Protein AF-A0A3S4V0B8-F1 (afdb_monomer_lite)

Radius of gyration: 14.08 Å; chains: 1; bounding box: 38×29×30 Å

Secondary structure (DSSP, 8-state):
---TTSSSTTS-PEEEEEESS---HHHHHHHHHHHSTTPEEEEEE--HHHHHHHHHHTS-SEEE-SS-----------

Foldseek 3Di:
DPPPPPVVQPDLEAAEEEEQDPDPVVVVVVVCCVPRPNHHYDYDYDHPVVLLCCVVVVVHPYYHYPDDRPDPPVPDDD

pLDDT: mean 70.2, std 15.17, range [34.28, 86.75]

Organism: Actinomyces viscosus (NCBI:txid1656)

Sequence (78 aa):
MTKARSDVARRIRALRVDTVAPAPLWRLTALMTERFPGQVLTSQMLTDSEVEAGVVDGDLDLGISLRPLPILLSDGER

Structure (mmCIF, N/CA/C/O backbone):
data_AF-A0A3S4V0B8-F1
#
_entry.id   AF-A0A3S4V0B8-F1
#
loop_
_atom_site.group_PDB
_atom_site.id
_atom_site.type_symbol
_atom_site.label_atom_id
_atom_site.label_alt_id
_atom_site.label_comp_id
_atom_site.label_asym_id
_atom_site.label_entity_id
_atom_site.label_seq_id
_atom_site.pdbx_PDB_ins_code
_atom_site.Cartn_x
_atom_site.Cartn_y
_atom_site.Cartn_z
_atom_site.occupancy
_atom_site.B_iso_or_equiv
_atom_site.auth_seq_id
_atom_site.auth_comp_id
_atom_site.auth_asym_id
_atom_site.auth_atom_id
_atom_site.pdbx_PDB_model_num
ATOM 1 N N . MET A 1 1 ? -27.509 -7.582 -4.876 1.00 38.38 1 MET A N 1
ATOM 2 C CA . MET A 1 1 ? -26.267 -8.370 -4.695 1.00 38.38 1 MET A CA 1
ATOM 3 C C . MET A 1 1 ? -25.272 -7.516 -3.920 1.00 38.38 1 MET A C 1
ATOM 5 O O . MET A 1 1 ? -24.545 -6.740 -4.515 1.00 38.38 1 MET A O 1
ATOM 9 N N . THR A 1 2 ? -25.290 -7.587 -2.587 1.00 39.97 2 THR A N 1
ATOM 10 C CA . THR A 1 2 ? -24.492 -6.691 -1.720 1.00 39.97 2 THR A CA 1
ATOM 11 C C . THR A 1 2 ? -23.851 -7.487 -0.585 1.00 39.97 2 THR A C 1
ATOM 13 O O . THR A 1 2 ? -23.897 -7.082 0.568 1.00 39.97 2 THR A O 1
ATOM 16 N N . LYS A 1 3 ? -23.324 -8.683 -0.881 1.00 34.28 3 LYS A N 1
ATOM 17 C CA . LYS A 1 3 ? -22.733 -9.563 0.144 1.00 34.28 3 LYS A CA 1
ATOM 18 C C . LYS A 1 3 ? -21.200 -9.595 0.122 1.00 34.28 3 LYS A C 1
ATOM 20 O O . LYS A 1 3 ? -20.599 -9.990 1.106 1.00 34.28 3 LYS A O 1
ATOM 25 N N . ALA A 1 4 ? -20.562 -9.071 -0.926 1.00 41.84 4 ALA A N 1
ATOM 26 C CA . ALA A 1 4 ? -19.099 -9.056 -1.044 1.00 41.84 4 ALA A CA 1
ATOM 27 C C . ALA A 1 4 ? -18.396 -7.954 -0.219 1.00 41.84 4 ALA A C 1
ATOM 29 O O . ALA A 1 4 ? -17.178 -7.966 -0.091 1.00 41.84 4 ALA A O 1
ATOM 30 N N . ARG A 1 5 ? -19.136 -6.990 0.353 1.00 45.31 5 ARG A N 1
ATOM 31 C CA . ARG A 1 5 ? -18.546 -5.829 1.053 1.00 45.31 5 ARG A CA 1
ATOM 32 C C . ARG A 1 5 ? -18.506 -5.969 2.580 1.00 45.31 5 ARG A C 1
ATOM 34 O O . ARG A 1 5 ? -17.793 -5.219 3.239 1.00 45.31 5 ARG A O 1
ATOM 41 N N . SER A 1 6 ? -19.261 -6.910 3.148 1.00 43.31 6 SER A N 1
ATOM 42 C CA . SER A 1 6 ? -19.476 -6.987 4.600 1.00 43.31 6 SER A CA 1
ATOM 43 C C . SER A 1 6 ? -18.442 -7.834 5.348 1.00 43.31 6 SER A C 1
ATOM 45 O O . SER A 1 6 ? -18.233 -7.595 6.533 1.00 43.31 6 SER A O 1
ATOM 47 N N . ASP A 1 7 ? -17.728 -8.739 4.674 1.00 45.31 7 ASP A N 1
ATOM 48 C CA . ASP A 1 7 ? -16.704 -9.574 5.327 1.00 45.31 7 ASP A CA 1
ATOM 49 C C . ASP A 1 7 ? -15.315 -8.915 5.396 1.00 45.31 7 ASP A C 1
ATOM 51 O O . ASP A 1 7 ? -14.422 -9.386 6.104 1.00 45.31 7 ASP A O 1
ATOM 55 N N . VAL A 1 8 ? -15.126 -7.773 4.728 1.00 49.53 8 VAL A N 1
ATOM 56 C CA . VAL A 1 8 ? -13.877 -6.991 4.784 1.00 49.53 8 VAL A CA 1
ATOM 57 C C . VAL A 1 8 ? -13.748 -6.206 6.099 1.00 49.53 8 VAL A C 1
ATOM 59 O O . VAL A 1 8 ? -12.636 -5.929 6.535 1.00 49.53 8 VAL A O 1
ATOM 62 N N . ALA A 1 9 ? -14.855 -5.927 6.794 1.00 47.75 9 ALA A N 1
ATOM 63 C CA . ALA A 1 9 ? -14.916 -4.904 7.842 1.00 47.75 9 ALA A CA 1
ATOM 64 C C . ALA A 1 9 ? -14.547 -5.349 9.275 1.00 47.75 9 ALA A C 1
ATOM 66 O O . ALA A 1 9 ? -14.574 -4.517 10.177 1.00 47.75 9 ALA A O 1
ATOM 67 N N . ARG A 1 10 ? -14.221 -6.626 9.540 1.00 46.44 10 ARG A N 1
ATOM 68 C CA . ARG A 1 10 ? -13.998 -7.099 10.930 1.00 46.44 10 ARG A CA 1
ATOM 69 C C . ARG A 1 10 ? -12.744 -7.938 11.150 1.00 46.44 10 ARG A C 1
ATOM 71 O O . ARG A 1 10 ? -12.739 -8.880 11.935 1.00 46.44 10 ARG A O 1
ATOM 78 N N . ARG A 1 11 ? -11.661 -7.583 10.475 1.00 44.31 11 ARG A N 1
ATOM 79 C CA . ARG A 1 11 ? -10.307 -7.982 10.864 1.00 44.31 11 ARG A CA 1
ATOM 80 C C . ARG A 1 11 ? -9.447 -6.747 10.685 1.00 44.31 11 ARG A C 1
ATOM 82 O O . ARG A 1 11 ? -9.480 -6.155 9.613 1.00 44.31 11 ARG A O 1
ATOM 89 N N . ILE A 1 12 ? -8.722 -6.360 11.729 1.00 53.81 12 ILE A N 1
ATOM 90 C CA . ILE A 1 12 ? -7.581 -5.453 11.606 1.00 53.81 12 ILE A CA 1
ATOM 91 C C . ILE A 1 12 ? -6.639 -6.151 10.619 1.00 53.81 12 ILE A C 1
ATOM 93 O O . ILE A 1 12 ? -5.962 -7.107 10.985 1.00 53.81 12 ILE A O 1
ATOM 97 N N . ARG A 1 13 ? -6.717 -5.797 9.337 1.00 60.91 13 ARG A N 1
ATOM 98 C CA . ARG A 1 13 ? -5.851 -6.341 8.292 1.00 60.91 13 ARG A CA 1
ATOM 99 C C . ARG A 1 13 ? -4.834 -5.266 7.986 1.00 60.91 13 ARG A C 1
ATOM 101 O O . ARG A 1 13 ? -5.214 -4.143 7.664 1.00 60.91 13 ARG A O 1
ATOM 108 N N . ALA A 1 14 ? -3.560 -5.583 8.159 1.00 65.69 14 ALA A N 1
ATOM 109 C CA . ALA A 1 14 ? -2.528 -4.742 7.591 1.00 65.69 14 ALA A CA 1
ATOM 110 C C . ALA A 1 14 ? -2.702 -4.782 6.066 1.00 65.69 14 ALA A C 1
ATOM 112 O O . ALA A 1 14 ? -2.791 -5.870 5.511 1.00 65.69 14 ALA A O 1
ATOM 113 N N . LEU A 1 15 ? -2.831 -3.622 5.425 1.00 67.50 15 LEU A N 1
ATOM 114 C CA . LEU A 1 15 ? -2.795 -3.497 3.975 1.00 67.50 15 LEU A CA 1
ATOM 115 C C . LEU A 1 15 ? -1.326 -3.479 3.565 1.00 67.50 15 LEU A C 1
ATOM 117 O O . LEU A 1 15 ? -0.593 -2.567 3.971 1.00 67.50 15 LEU A O 1
ATOM 121 N N . ARG A 1 16 ? -0.893 -4.469 2.789 1.00 68.62 16 ARG A N 1
ATOM 122 C CA . ARG A 1 16 ? 0.465 -4.495 2.245 1.00 68.62 16 ARG A CA 1
ATOM 123 C C . ARG A 1 16 ? 0.491 -3.843 0.868 1.00 68.62 16 ARG A C 1
ATOM 125 O O . ARG A 1 16 ? -0.179 -4.296 -0.057 1.00 68.62 16 ARG A O 1
ATOM 132 N N . VAL A 1 17 ? 1.246 -2.752 0.767 1.00 75.62 17 VAL A N 1
ATOM 133 C CA . VAL A 1 17 ? 1.380 -1.926 -0.433 1.00 75.62 17 VAL A CA 1
ATOM 134 C C . VAL A 1 17 ? 2.836 -1.880 -0.851 1.00 75.62 17 VAL A C 1
ATOM 136 O O . VAL A 1 17 ? 3.615 -1.129 -0.267 1.00 75.62 17 VAL A O 1
ATOM 139 N N . ASP A 1 18 ? 3.186 -2.601 -1.905 1.00 78.06 18 ASP A N 1
ATOM 140 C CA . ASP A 1 18 ? 4.558 -2.590 -2.399 1.00 78.06 18 ASP A CA 1
ATOM 141 C C . ASP A 1 18 ? 4.670 -1.777 -3.695 1.00 78.06 18 ASP A C 1
ATOM 143 O O . ASP A 1 18 ? 3.747 -1.704 -4.513 1.00 78.06 18 ASP A O 1
ATOM 147 N N . THR A 1 19 ? 5.781 -1.053 -3.829 1.00 69.50 19 THR A N 1
ATOM 148 C CA . THR A 1 19 ? 5.950 -0.007 -4.844 1.00 69.50 19 THR A CA 1
ATOM 149 C C . THR A 1 19 ? 7.309 -0.095 -5.523 1.00 69.50 19 THR A C 1
ATOM 151 O O . THR A 1 19 ? 8.324 -0.315 -4.867 1.00 69.50 19 THR A O 1
ATOM 154 N N . VAL A 1 20 ? 7.336 0.142 -6.835 1.00 64.62 20 VAL A N 1
ATOM 155 C CA . VAL A 1 20 ? 8.565 0.101 -7.655 1.00 64.62 20 VAL A CA 1
ATOM 156 C C . VAL A 1 20 ? 9.311 1.445 -7.708 1.00 64.62 20 VAL A C 1
ATOM 158 O O . VAL A 1 20 ? 10.360 1.582 -8.331 1.00 64.62 20 VAL A O 1
ATOM 161 N N . ALA A 1 21 ? 8.755 2.471 -7.062 1.00 64.69 21 ALA A N 1
ATOM 162 C CA . ALA A 1 21 ? 9.295 3.827 -6.960 1.00 64.69 21 ALA A CA 1
ATOM 163 C C . ALA A 1 21 ? 8.875 4.454 -5.615 1.00 64.69 21 ALA A C 1
ATOM 165 O O . ALA A 1 21 ? 7.996 3.898 -4.949 1.00 64.69 21 ALA A O 1
ATOM 166 N N . PRO A 1 22 ? 9.410 5.617 -5.194 1.00 62.31 22 PRO A N 1
ATOM 167 C CA . PRO A 1 22 ? 8.830 6.397 -4.101 1.00 62.31 22 PRO A CA 1
ATOM 168 C C . PRO A 1 22 ? 7.464 6.953 -4.534 1.00 62.31 22 PRO A C 1
ATOM 170 O O . PRO A 1 22 ? 7.303 8.129 -4.859 1.00 62.31 22 PRO A O 1
ATOM 173 N N . ALA A 1 23 ? 6.462 6.078 -4.580 1.00 64.12 23 ALA A N 1
ATOM 174 C CA . ALA A 1 23 ? 5.075 6.448 -4.755 1.00 64.12 23 ALA A CA 1
ATOM 175 C C . ALA A 1 23 ? 4.669 7.380 -3.605 1.00 64.12 23 ALA A C 1
ATOM 177 O O . ALA A 1 23 ? 5.259 7.312 -2.520 1.00 64.12 23 ALA A O 1
ATOM 178 N N . PRO A 1 24 ? 3.662 8.251 -3.792 1.00 74.12 24 PRO A N 1
ATOM 179 C CA . PRO A 1 24 ? 3.170 9.124 -2.733 1.00 74.12 24 PRO A CA 1
ATOM 180 C C . PRO A 1 24 ? 2.380 8.313 -1.691 1.00 74.12 24 PRO A C 1
ATOM 182 O O . PRO A 1 24 ? 1.181 8.512 -1.501 1.00 74.12 24 PRO A O 1
ATOM 185 N N . LEU A 1 25 ? 3.064 7.400 -0.994 1.00 79.81 25 LEU A N 1
ATOM 186 C CA . LEU A 1 25 ? 2.531 6.560 0.073 1.00 79.81 25 LEU A CA 1
ATOM 187 C C . LEU A 1 25 ? 1.910 7.425 1.164 1.00 79.81 25 LEU A C 1
ATOM 189 O O . LEU A 1 25 ? 0.865 7.074 1.680 1.00 79.81 25 LEU A O 1
ATOM 193 N N . TRP A 1 26 ? 2.467 8.611 1.434 1.00 80.56 26 TRP A N 1
ATOM 194 C CA . TRP A 1 26 ? 1.882 9.589 2.357 1.00 80.56 26 TRP A CA 1
ATOM 195 C C . TRP A 1 26 ? 0.429 9.939 2.005 1.00 80.56 26 TRP A C 1
ATOM 197 O O . TRP A 1 26 ? -0.421 10.033 2.890 1.00 80.56 26 TRP A O 1
ATOM 207 N N . ARG A 1 27 ? 0.124 10.089 0.710 1.00 83.81 27 ARG A N 1
ATOM 208 C CA . ARG A 1 27 ? -1.219 10.425 0.233 1.00 83.81 27 ARG A CA 1
ATOM 209 C C . ARG A 1 27 ? -2.141 9.222 0.351 1.00 83.81 27 ARG A C 1
ATOM 211 O O . ARG A 1 27 ? -3.291 9.375 0.747 1.00 83.81 27 ARG A O 1
ATOM 218 N N . LEU A 1 28 ? -1.634 8.033 0.032 1.00 82.75 28 LEU A N 1
ATOM 219 C CA . LEU A 1 28 ? -2.386 6.793 0.186 1.00 82.75 28 LEU A CA 1
ATOM 220 C C . LEU A 1 28 ? -2.701 6.510 1.661 1.00 82.75 28 LEU A C 1
ATOM 222 O O . LEU A 1 28 ? -3.848 6.239 1.995 1.00 82.75 28 LEU A O 1
ATOM 226 N N . THR A 1 29 ? -1.719 6.649 2.550 1.00 82.38 29 THR A N 1
ATOM 227 C CA . THR A 1 29 ? -1.874 6.492 3.999 1.00 82.38 29 THR A CA 1
ATOM 228 C C . THR A 1 29 ? -2.897 7.473 4.562 1.00 82.38 29 THR A C 1
ATOM 230 O O . THR A 1 29 ? -3.751 7.056 5.344 1.00 82.38 29 THR A O 1
ATOM 233 N N . ALA A 1 30 ? -2.868 8.746 4.145 1.00 84.06 30 ALA A N 1
ATOM 234 C CA . ALA A 1 30 ? -3.868 9.736 4.551 1.00 84.06 30 ALA A CA 1
ATOM 235 C C . ALA A 1 30 ? -5.290 9.304 4.148 1.00 84.06 30 ALA A C 1
ATOM 237 O O . ALA A 1 30 ? -6.165 9.196 5.005 1.00 84.06 30 ALA A O 1
ATOM 238 N N . LEU A 1 31 ? -5.492 8.940 2.875 1.00 84.50 31 LEU A N 1
ATOM 239 C CA . LEU A 1 31 ? -6.788 8.470 2.368 1.00 84.50 31 LEU A CA 1
ATOM 240 C C . LEU A 1 31 ? -7.276 7.198 3.080 1.00 84.50 31 LEU A C 1
ATOM 242 O O . LEU A 1 31 ? -8.462 7.069 3.388 1.00 84.50 31 LEU A O 1
ATOM 246 N N . MET A 1 32 ? -6.372 6.254 3.348 1.00 82.12 32 MET A N 1
ATOM 247 C CA . MET A 1 32 ? -6.706 5.003 4.031 1.00 82.12 32 MET A CA 1
ATOM 248 C C . MET A 1 32 ? -7.083 5.242 5.491 1.00 82.12 32 MET A C 1
ATOM 250 O O . MET A 1 32 ? -8.069 4.681 5.957 1.00 82.12 32 MET A O 1
ATOM 254 N N . THR A 1 33 ? -6.359 6.116 6.191 1.00 80.50 33 THR A N 1
ATOM 255 C CA . THR A 1 33 ? -6.635 6.444 7.599 1.00 80.50 33 THR A CA 1
ATOM 256 C C . THR A 1 33 ? -7.978 7.157 7.753 1.00 80.50 33 THR A C 1
ATOM 258 O O . THR A 1 33 ? -8.724 6.870 8.687 1.00 80.50 33 THR A O 1
ATOM 261 N N . GLU A 1 34 ? -8.322 8.046 6.815 1.00 83.62 34 GLU A N 1
ATOM 262 C CA . GLU A 1 34 ? -9.618 8.733 6.789 1.00 83.62 34 GLU A CA 1
ATOM 263 C C . GLU A 1 34 ? -10.784 7.776 6.513 1.00 83.62 34 GLU A C 1
ATOM 265 O O . GLU A 1 34 ? -11.851 7.897 7.119 1.00 83.62 34 GLU A O 1
ATOM 270 N N . ARG A 1 35 ? -10.610 6.829 5.580 1.00 82.69 35 ARG A N 1
ATOM 271 C CA . ARG A 1 35 ? -11.710 5.973 5.115 1.00 82.69 35 ARG A CA 1
ATOM 272 C C . ARG A 1 35 ? -11.867 4.673 5.902 1.00 82.69 35 ARG A C 1
ATOM 274 O O . ARG A 1 35 ? -12.983 4.155 5.980 1.00 82.69 35 ARG A O 1
ATOM 281 N N . PHE A 1 36 ? -10.778 4.160 6.464 1.00 78.56 36 PHE A N 1
ATOM 282 C CA . PHE A 1 36 ? -10.699 2.872 7.150 1.00 78.56 36 PHE A CA 1
ATOM 283 C C . PHE A 1 36 ? -9.935 3.022 8.476 1.00 78.56 36 PHE A C 1
ATOM 285 O O . PHE A 1 36 ? -8.803 2.548 8.615 1.00 78.56 36 PHE A O 1
ATOM 292 N N . PRO A 1 37 ? -10.539 3.692 9.474 1.00 71.94 37 PRO A N 1
ATOM 293 C CA . PRO A 1 37 ? -9.904 3.863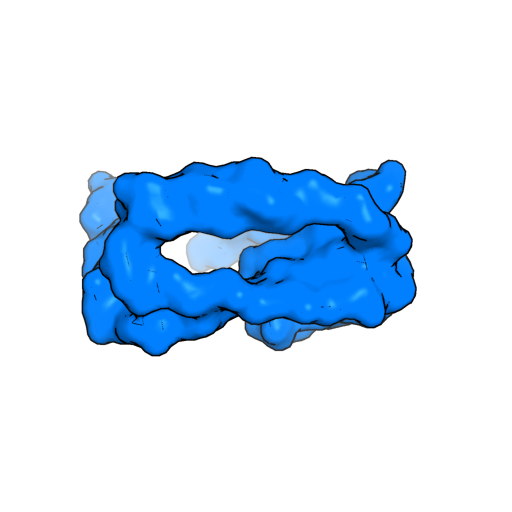 10.773 1.00 71.94 37 PRO A CA 1
ATOM 294 C C . PRO A 1 37 ? -9.596 2.495 11.401 1.00 71.94 37 PRO A C 1
ATOM 296 O O . PRO A 1 37 ? -10.461 1.623 11.476 1.00 71.94 37 PRO A O 1
ATOM 299 N N . GLY A 1 38 ? -8.352 2.308 11.850 1.00 75.50 38 GLY A N 1
ATOM 300 C CA . GLY A 1 38 ? -7.869 1.054 12.447 1.00 75.50 38 GLY A CA 1
ATOM 301 C C . GLY A 1 38 ? -7.176 0.089 11.477 1.00 75.50 38 GLY A C 1
ATOM 302 O O . GLY A 1 38 ? -6.723 -0.970 11.911 1.00 75.50 38 GLY A O 1
ATOM 303 N N . GLN A 1 39 ? -7.060 0.437 10.193 1.00 77.31 39 GLN A N 1
ATOM 304 C CA . GLN A 1 39 ? -6.275 -0.327 9.224 1.00 77.31 39 GLN A CA 1
ATOM 305 C C . GLN A 1 39 ? -4.810 0.139 9.227 1.00 77.31 39 GLN A C 1
ATOM 307 O O . GLN A 1 39 ? -4.533 1.336 9.215 1.00 77.31 39 GLN A O 1
ATOM 312 N N . VAL A 1 40 ? -3.864 -0.804 9.262 1.00 80.38 40 VAL A N 1
ATOM 313 C CA . VAL A 1 40 ? -2.421 -0.502 9.244 1.00 80.38 40 VAL A CA 1
ATOM 314 C C . VAL A 1 40 ? -1.925 -0.596 7.810 1.00 80.38 40 VAL A C 1
ATOM 316 O O . VAL A 1 40 ? -2.124 -1.624 7.180 1.00 80.38 40 VAL A O 1
ATOM 319 N N . LEU A 1 41 ? -1.274 0.442 7.287 1.00 80.00 41 LEU A N 1
ATOM 320 C CA . LEU A 1 41 ? -0.609 0.366 5.987 1.00 80.00 41 LEU A CA 1
ATOM 321 C C . LEU A 1 41 ? 0.855 -0.018 6.196 1.00 80.00 41 LEU A C 1
ATOM 323 O O . LEU A 1 41 ? 1.571 0.623 6.963 1.00 80.00 41 LEU A O 1
ATOM 327 N N . THR A 1 42 ? 1.285 -1.065 5.507 1.00 82.31 42 THR A N 1
ATOM 328 C CA . THR A 1 42 ? 2.684 -1.495 5.444 1.00 82.31 42 THR A CA 1
ATOM 329 C C . THR A 1 42 ? 3.151 -1.394 4.005 1.00 82.31 42 THR A C 1
ATOM 331 O O . THR A 1 42 ? 2.363 -1.639 3.095 1.00 82.31 42 THR A O 1
ATOM 334 N N . SER A 1 43 ? 4.400 -0.993 3.793 1.00 79.94 43 SER A N 1
ATOM 335 C CA . SER A 1 43 ? 4.927 -0.822 2.444 1.00 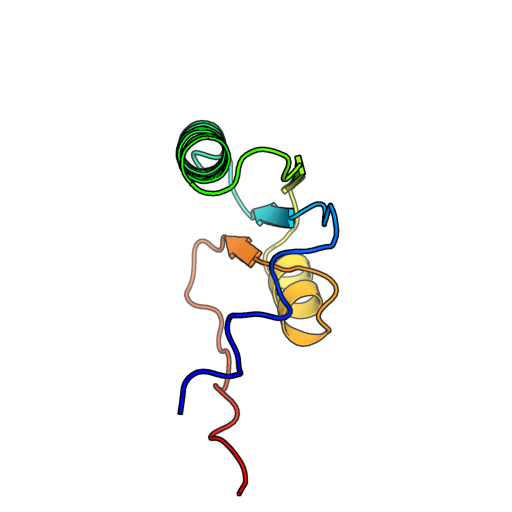79.94 43 SER A CA 1
ATOM 336 C C . SER A 1 43 ? 6.406 -1.119 2.351 1.00 79.94 43 SER A C 1
ATOM 338 O O . SER A 1 43 ? 7.169 -0.718 3.236 1.00 79.94 43 SER A O 1
ATOM 340 N N . GLN A 1 44 ? 6.814 -1.731 1.248 1.00 82.94 44 GLN A N 1
ATOM 341 C CA . GLN A 1 44 ? 8.203 -2.012 0.918 1.00 82.94 44 GLN A CA 1
ATOM 342 C C . GLN A 1 44 ? 8.496 -1.580 -0.526 1.00 82.94 44 GLN A C 1
ATOM 344 O O . GLN A 1 44 ? 7.615 -1.552 -1.388 1.00 82.94 44 GLN A O 1
ATOM 349 N N . MET A 1 45 ? 9.747 -1.196 -0.788 1.00 85.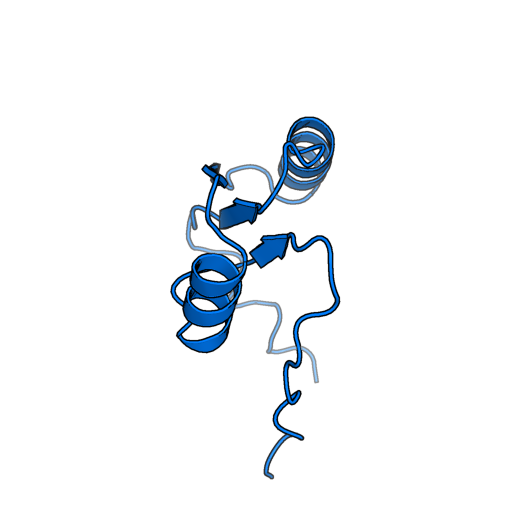81 45 MET A N 1
ATOM 350 C CA . MET A 1 45 ? 10.206 -1.003 -2.163 1.00 85.81 45 MET A CA 1
ATOM 351 C C . MET A 1 45 ? 10.613 -2.354 -2.731 1.00 85.81 45 MET A C 1
ATOM 353 O O . MET A 1 45 ? 11.503 -2.999 -2.178 1.00 85.81 45 MET A O 1
ATOM 357 N N . LEU A 1 46 ? 9.966 -2.749 -3.819 1.00 85.25 46 LEU A N 1
ATOM 358 C CA . LEU A 1 46 ? 10.197 -4.007 -4.520 1.00 85.25 46 LEU A CA 1
ATOM 359 C C . LEU A 1 46 ? 10.504 -3.723 -5.993 1.00 85.25 46 LEU A C 1
ATOM 361 O O . LEU A 1 46 ? 10.193 -2.650 -6.511 1.00 85.25 46 LEU A O 1
ATOM 365 N N . THR A 1 47 ? 11.125 -4.675 -6.678 1.00 86.75 47 THR A N 1
ATOM 366 C CA . THR A 1 47 ? 11.296 -4.611 -8.134 1.00 86.75 47 THR A CA 1
ATOM 367 C C . THR A 1 47 ? 9.965 -4.836 -8.861 1.00 86.75 47 THR A C 1
ATOM 369 O O . THR A 1 47 ? 9.039 -5.416 -8.298 1.00 86.75 47 THR A O 1
ATOM 372 N N . ASP A 1 48 ? 9.867 -4.419 -10.131 1.00 82.88 48 ASP A N 1
ATOM 373 C CA . ASP A 1 48 ? 8.674 -4.647 -10.971 1.00 82.88 48 ASP A CA 1
ATOM 374 C C . ASP A 1 48 ? 8.207 -6.114 -10.931 1.00 82.88 48 ASP A C 1
ATOM 376 O O . ASP A 1 48 ? 7.023 -6.377 -10.732 1.00 82.88 48 ASP A O 1
ATOM 380 N N . SER A 1 49 ? 9.141 -7.062 -11.069 1.00 83.94 49 SER A N 1
ATOM 381 C CA . SER A 1 49 ? 8.843 -8.498 -11.089 1.00 83.94 49 SER A CA 1
ATOM 382 C C . SER A 1 49 ? 8.325 -9.018 -9.747 1.00 83.94 49 SER A C 1
ATOM 384 O O . SER A 1 49 ? 7.465 -9.892 -9.715 1.00 83.94 49 SER A O 1
ATOM 386 N N . GLU A 1 50 ? 8.841 -8.493 -8.634 1.00 86.12 50 GLU A N 1
ATOM 387 C CA . GLU A 1 50 ? 8.399 -8.878 -7.288 1.00 86.12 50 GLU A CA 1
ATOM 388 C C . GLU A 1 50 ? 7.017 -8.302 -6.965 1.00 86.12 50 GLU A C 1
ATOM 390 O O . GLU A 1 50 ? 6.202 -8.981 -6.344 1.00 86.12 50 GLU A O 1
ATOM 395 N N . VAL A 1 51 ? 6.725 -7.077 -7.420 1.00 84.25 51 VAL A N 1
ATOM 396 C CA . VAL A 1 51 ? 5.381 -6.491 -7.309 1.00 84.25 51 VAL A CA 1
ATOM 397 C C . VAL A 1 51 ? 4.376 -7.283 -8.143 1.00 84.25 51 VAL A C 1
ATOM 399 O O . VAL A 1 51 ? 3.279 -7.561 -7.668 1.00 84.25 51 VAL A O 1
ATOM 402 N N . GLU A 1 52 ? 4.738 -7.665 -9.368 1.00 83.62 52 GLU A N 1
ATOM 403 C CA . GLU A 1 52 ? 3.883 -8.484 -10.231 1.00 83.62 52 GLU A CA 1
ATOM 404 C C . GLU A 1 52 ? 3.575 -9.842 -9.598 1.00 83.62 52 GLU A C 1
ATOM 406 O O . GLU A 1 52 ? 2.403 -10.170 -9.412 1.00 83.62 52 GLU A O 1
ATOM 411 N N . ALA A 1 53 ? 4.614 -10.589 -9.214 1.00 83.81 53 ALA A N 1
ATOM 412 C CA . ALA A 1 53 ? 4.463 -11.895 -8.583 1.00 83.81 53 ALA A CA 1
ATOM 413 C C . ALA A 1 53 ? 3.622 -11.798 -7.305 1.00 83.81 53 ALA A C 1
ATOM 415 O O . ALA A 1 53 ? 2.639 -12.514 -7.160 1.00 83.81 53 ALA A O 1
ATOM 416 N N . GLY A 1 54 ? 3.925 -10.837 -6.428 1.00 82.88 54 GLY A N 1
ATOM 417 C CA . GLY A 1 54 ? 3.205 -10.687 -5.170 1.00 82.88 54 GLY A CA 1
ATOM 418 C C . GLY A 1 54 ? 1.722 -10.336 -5.340 1.00 82.88 54 GLY A C 1
ATOM 419 O O . GLY A 1 54 ? 0.895 -10.793 -4.555 1.00 82.88 54 GLY A O 1
ATOM 420 N N . VAL A 1 55 ? 1.351 -9.567 -6.371 1.00 82.19 55 VAL A N 1
ATOM 421 C CA . VAL A 1 55 ? -0.065 -9.291 -6.676 1.00 82.19 55 VAL A CA 1
ATOM 422 C C . VAL A 1 55 ? -0.757 -10.523 -7.268 1.00 82.19 55 VAL A C 1
ATOM 424 O O . VAL A 1 55 ? -1.898 -10.804 -6.905 1.00 82.19 55 VAL A O 1
ATOM 427 N N . VAL A 1 56 ? -0.092 -11.255 -8.167 1.00 82.50 56 VAL A N 1
ATOM 428 C CA . VAL A 1 56 ? -0.644 -12.465 -8.805 1.00 82.50 56 VAL A CA 1
ATOM 429 C C . VAL A 1 56 ? -0.830 -13.598 -7.793 1.00 82.50 56 VAL A C 1
ATOM 431 O O . VAL A 1 56 ? -1.875 -14.247 -7.790 1.00 82.50 56 VAL A O 1
ATOM 434 N N . ASP A 1 57 ? 0.145 -13.792 -6.908 1.00 83.69 57 ASP A N 1
ATOM 435 C CA . ASP A 1 57 ? 0.143 -14.842 -5.885 1.00 83.69 57 ASP A CA 1
ATOM 436 C C . ASP A 1 57 ? -0.756 -14.489 -4.683 1.00 83.69 57 ASP A C 1
ATOM 438 O O . ASP A 1 57 ? -1.110 -15.357 -3.884 1.00 83.69 57 ASP A O 1
ATOM 442 N N . GLY A 1 58 ? -1.181 -13.223 -4.571 1.00 80.12 58 GLY A N 1
ATOM 443 C CA . GLY A 1 58 ? -2.036 -12.726 -3.489 1.00 80.12 58 GLY A CA 1
ATOM 444 C C . GLY A 1 58 ? -1.291 -12.398 -2.191 1.00 80.12 58 GLY A C 1
ATOM 445 O O . GLY A 1 58 ? -1.928 -12.151 -1.166 1.00 80.12 58 GLY A O 1
ATOM 446 N N . ASP A 1 59 ? 0.041 -12.366 -2.232 1.00 81.38 59 ASP A N 1
ATOM 447 C CA . ASP A 1 59 ? 0.905 -11.935 -1.129 1.00 81.38 59 ASP A CA 1
ATOM 448 C C . ASP A 1 59 ? 0.873 -10.409 -0.916 1.00 81.38 59 ASP A C 1
ATOM 450 O O . ASP A 1 59 ? 1.209 -9.915 0.168 1.00 81.38 59 ASP A O 1
ATOM 454 N N . LEU A 1 60 ? 0.461 -9.657 -1.945 1.00 75.56 60 LEU A N 1
ATOM 455 C CA . LEU A 1 60 ? 0.268 -8.210 -1.931 1.00 75.56 60 LEU A CA 1
ATOM 456 C C . LEU A 1 60 ? -1.196 -7.854 -2.154 1.00 75.56 60 LEU A C 1
ATOM 458 O O . LEU A 1 60 ? -1.800 -8.239 -3.153 1.00 75.56 60 LEU A O 1
ATOM 462 N N . ASP A 1 61 ? -1.735 -7.013 -1.273 1.00 77.25 61 ASP A N 1
ATOM 463 C CA . ASP A 1 61 ? -3.079 -6.466 -1.458 1.00 77.25 61 ASP A CA 1
ATOM 464 C C . ASP A 1 61 ? -3.111 -5.400 -2.570 1.00 77.25 61 ASP A C 1
ATOM 466 O O . ASP A 1 61 ? -4.155 -5.157 -3.180 1.00 77.25 61 ASP A O 1
ATOM 470 N N . LEU A 1 62 ? -1.981 -4.716 -2.806 1.00 79.38 62 LEU A N 1
ATOM 471 C CA . LEU A 1 62 ? -1.846 -3.652 -3.800 1.00 79.38 62 LEU A CA 1
ATOM 472 C C . LEU A 1 62 ? -0.393 -3.498 -4.276 1.00 79.38 62 LEU A C 1
ATOM 474 O O . LEU A 1 62 ? 0.512 -3.284 -3.471 1.00 79.38 62 LEU A O 1
ATOM 478 N N . GLY A 1 63 ? -0.197 -3.498 -5.596 1.00 83.81 63 GLY A N 1
ATOM 479 C CA . GLY A 1 63 ? 1.067 -3.143 -6.241 1.00 83.81 63 GLY A CA 1
ATOM 480 C C . GLY A 1 63 ? 1.014 -1.769 -6.914 1.00 83.81 63 GLY A C 1
ATOM 481 O O . GLY A 1 63 ? 0.044 -1.451 -7.605 1.00 83.81 63 GLY A O 1
ATOM 482 N N . ILE A 1 64 ? 2.061 -0.956 -6.750 1.00 84.25 64 ILE A N 1
ATOM 483 C CA . ILE A 1 64 ? 2.250 0.300 -7.495 1.00 84.25 64 ILE A CA 1
ATOM 484 C C . ILE A 1 64 ? 3.418 0.125 -8.467 1.00 84.25 64 ILE A C 1
ATOM 486 O O . ILE A 1 64 ? 4.574 0.081 -8.049 1.00 84.25 64 ILE A O 1
ATOM 490 N N . SER A 1 65 ? 3.111 0.066 -9.764 1.00 81.38 65 SER A N 1
ATOM 491 C CA . SER A 1 65 ? 4.098 -0.086 -10.840 1.00 81.38 65 SER A CA 1
ATOM 492 C C . SER A 1 6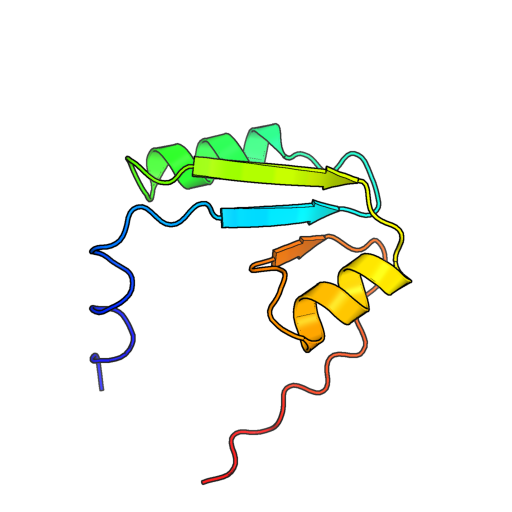5 ? 4.168 1.152 -11.743 1.00 81.38 65 SER A C 1
ATOM 494 O O . SER A 1 65 ? 3.195 1.894 -11.884 1.00 81.38 65 SER A O 1
ATOM 496 N N . LEU A 1 66 ? 5.327 1.374 -12.374 1.00 78.44 66 LEU A N 1
ATOM 497 C CA . LEU A 1 66 ? 5.537 2.412 -13.394 1.00 78.44 66 LEU A CA 1
ATOM 498 C C . LEU A 1 66 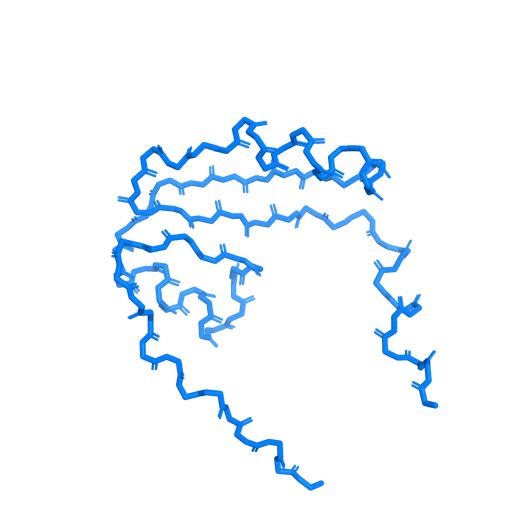? 4.948 2.026 -14.755 1.00 78.44 66 LEU A C 1
ATOM 500 O O . LEU A 1 66 ? 4.781 2.883 -15.625 1.00 78.44 66 LEU A O 1
ATOM 504 N N . ARG A 1 67 ? 4.654 0.740 -14.956 1.00 77.88 67 ARG A N 1
ATOM 505 C CA . ARG A 1 67 ? 4.028 0.212 -16.167 1.00 77.88 67 ARG A CA 1
ATOM 506 C C . ARG A 1 67 ? 2.764 -0.553 -15.786 1.00 77.88 67 ARG A C 1
ATOM 508 O O . ARG A 1 67 ? 2.722 -1.139 -14.705 1.00 77.88 67 ARG A O 1
ATOM 515 N N . PRO A 1 68 ? 1.733 -0.564 -16.646 1.00 72.88 68 PRO A N 1
ATOM 516 C CA . PRO A 1 68 ? 0.590 -1.436 -16.436 1.00 72.88 68 PRO A CA 1
ATOM 517 C C . PRO A 1 68 ? 1.078 -2.874 -16.269 1.00 72.88 68 PRO A C 1
ATOM 519 O O . PRO A 1 68 ? 1.819 -3.372 -17.119 1.00 72.88 68 PRO A O 1
ATOM 522 N N . LEU A 1 69 ? 0.681 -3.519 -15.175 1.00 67.94 69 LEU A N 1
ATOM 523 C CA . LEU A 1 69 ? 0.889 -4.952 -15.033 1.00 67.94 69 LEU A CA 1
ATOM 524 C C . LEU A 1 69 ? 0.043 -5.648 -16.106 1.00 67.94 69 LEU A C 1
ATOM 526 O O . LEU A 1 69 ? -1.121 -5.262 -16.284 1.00 67.94 69 LEU A O 1
ATOM 530 N N . PRO A 1 70 ? 0.579 -6.651 -16.819 1.00 66.44 70 PRO A N 1
ATOM 531 C CA . PRO A 1 70 ? -0.192 -7.478 -17.735 1.00 66.44 70 PRO A CA 1
ATOM 532 C C . PRO A 1 70 ? -1.074 -8.435 -16.923 1.00 66.44 70 PRO A C 1
ATOM 534 O O . PRO A 1 70 ? -0.976 -9.652 -17.041 1.00 66.44 70 PRO A O 1
ATOM 537 N N . ILE A 1 71 ? -1.930 -7.891 -16.057 1.00 60.72 71 ILE A N 1
ATOM 538 C CA . ILE A 1 71 ? -2.884 -8.697 -15.320 1.00 60.72 71 ILE A CA 1
ATOM 539 C C . ILE A 1 71 ? -3.957 -9.094 -16.328 1.00 60.72 71 ILE A C 1
ATOM 541 O O . ILE A 1 71 ? -4.734 -8.265 -16.814 1.00 60.72 71 ILE A O 1
ATOM 545 N N . LEU A 1 72 ? -3.971 -10.373 -16.702 1.00 58.16 72 LEU A N 1
ATOM 546 C CA . LEU A 1 72 ? -5.199 -10.963 -17.197 1.00 58.16 72 LEU A CA 1
ATOM 547 C C . LEU A 1 72 ? -6.150 -10.846 -16.006 1.00 58.16 72 LEU A C 1
ATOM 549 O O . LEU A 1 72 ? -6.005 -11.567 -15.021 1.00 58.16 72 LEU A O 1
ATOM 553 N N . LEU A 1 73 ? -7.068 -9.878 -16.042 1.00 58.50 73 LEU A N 1
ATOM 554 C CA . LEU A 1 73 ? -8.281 -9.988 -15.248 1.00 58.50 73 LEU A CA 1
ATOM 555 C C . LEU A 1 73 ? -8.858 -11.327 -15.683 1.00 58.50 73 LEU A C 1
ATOM 557 O O . LEU A 1 73 ? -9.346 -11.423 -16.806 1.00 58.50 73 LEU A O 1
ATOM 561 N N . SER A 1 74 ? -8.670 -12.373 -14.875 1.00 54.44 74 SER A N 1
ATOM 562 C CA . SER A 1 74 ? -9.324 -13.649 -15.101 1.00 54.44 74 SER A CA 1
ATOM 563 C C . SER A 1 74 ? -10.801 -13.318 -15.182 1.00 54.44 74 SER A C 1
ATOM 565 O O . SER A 1 74 ? -11.422 -12.975 -14.173 1.00 54.44 74 SER A O 1
ATOM 567 N N . ASP A 1 75 ? -11.307 -13.278 -16.414 1.00 47.59 75 ASP A N 1
ATOM 568 C CA . ASP A 1 75 ? -12.704 -13.041 -16.707 1.00 47.59 75 ASP A CA 1
ATOM 569 C C . ASP A 1 75 ? -13.457 -14.046 -15.853 1.00 47.59 75 ASP A C 1
ATOM 571 O O . ASP A 1 75 ? -13.131 -15.234 -15.871 1.00 47.59 75 ASP A O 1
ATOM 575 N N . GLY A 1 76 ? -14.366 -13.542 -15.019 1.00 47.72 76 GLY A N 1
ATOM 576 C CA . GLY A 1 76 ? -15.055 -14.346 -14.025 1.00 47.72 76 GLY A CA 1
ATOM 577 C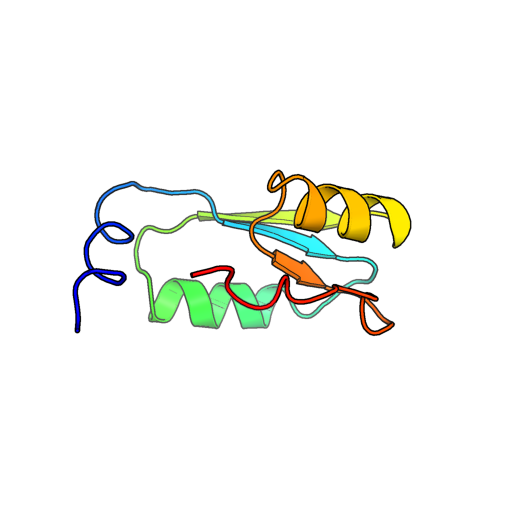 C . GLY A 1 76 ? -15.624 -15.603 -14.669 1.00 47.72 76 GLY A C 1
ATOM 578 O O . GLY A 1 76 ? -16.614 -15.547 -15.401 1.00 47.72 76 GLY A O 1
ATOM 579 N N . GLU A 1 77 ? -14.994 -16.742 -14.396 1.00 45.09 77 GLU A N 1
ATOM 580 C CA . GLU A 1 77 ? -15.506 -18.032 -14.812 1.00 45.09 77 GLU A CA 1
ATOM 581 C C . GLU A 1 77 ? -16.627 -18.414 -13.834 1.00 45.09 77 GLU A C 1
ATOM 583 O O . GLU A 1 77 ? -16.373 -18.855 -12.718 1.00 45.09 77 GLU A O 1
ATOM 588 N N . ARG A 1 78 ? -17.850 -18.086 -14.274 1.00 41.06 78 ARG A N 1
ATOM 589 C CA . ARG A 1 78 ? -19.162 -18.736 -14.059 1.00 41.06 78 ARG A CA 1
ATOM 590 C C . ARG A 1 78 ? -19.540 -19.231 -12.660 1.00 41.06 78 ARG A C 1
ATOM 592 O O . ARG A 1 78 ? -19.033 -20.283 -12.222 1.00 41.06 78 ARG A O 1
#